Protein AF-A0A9X2Z4C7-F1 (afdb_monomer_lite)

Sequence (125 aa):
MRFPSPPRQLTLPLALVLVGALCACGPSDRAANSEPPASHLDSLPTAPSSPNNRGVPTTRVRRQTLYVPAYSHIYVRDAQRSMNLATTLSIRDTSPDRPLVLSTIDYYDSSGEYVRAYLDTHPMP

Foldseek 3Di:
DDDDDDDDDDDDPVVVVVVVVVPPDDPPPPPDPDPPPDDVVVVPPPDPPPPPPVPPPPDDDPDDDDDDDDDQWDQDDPSPDIDGHDDDDDDDDPDPPDDDDDQWDWDADPVRHTDDTPDDPPPDD

pLDDT: mean 71.33, std 16.22, range [36.12, 94.75]

InterPro domains:
  IPR021471 Protein of unknown function DUF3124 [PF11322] (64-121)

Secondary structure (DSSP, 8-state):
----------SSHHHHHHHHHHS----------PPPP--GGGGS-----------------S----------EEEETTTTEEEE-----------SSS-------EEE-TTS-EEEE-S------

Radius of gyration: 36.4 Å; chains: 1; bounding box: 113×70×44 Å

Structure (mmCIF, N/CA/C/O backbone):
data_AF-A0A9X2Z4C7-F1
#
_entry.id   AF-A0A9X2Z4C7-F1
#
loop_
_atom_site.group_PDB
_atom_site.id
_atom_site.type_symbol
_atom_site.label_atom_id
_atom_site.label_alt_id
_atom_site.label_comp_id
_atom_site.label_asym_id
_atom_site.label_entity_id
_atom_site.label_seq_id
_atom_site.pdbx_PDB_ins_code
_atom_site.Cartn_x
_atom_site.Cartn_y
_atom_site.Cartn_z
_atom_site.occupancy
_atom_site.B_iso_or_equiv
_atom_site.auth_seq_id
_atom_site.auth_comp_id
_atom_site.auth_asym_id
_atom_site.auth_atom_id
_atom_site.pdbx_PDB_model_num
ATOM 1 N N . MET A 1 1 ? 88.444 -43.486 -23.326 1.00 38.78 1 MET A N 1
ATOM 2 C CA . MET A 1 1 ? 89.325 -42.713 -22.415 1.00 38.78 1 MET A CA 1
ATOM 3 C C . MET A 1 1 ? 88.415 -41.842 -21.545 1.00 38.78 1 MET A C 1
ATOM 5 O O . MET A 1 1 ? 87.644 -41.094 -22.116 1.00 38.78 1 MET A O 1
ATOM 9 N N . ARG A 1 2 ? 88.154 -42.237 -20.290 1.00 36.12 2 ARG A N 1
ATOM 10 C CA . ARG A 1 2 ? 88.799 -41.814 -19.017 1.00 36.12 2 ARG A CA 1
ATOM 11 C C . ARG A 1 2 ? 88.214 -40.491 -18.449 1.00 36.12 2 ARG A C 1
ATOM 13 O O . ARG A 1 2 ? 88.456 -39.431 -19.002 1.00 36.12 2 ARG A O 1
ATOM 20 N N . PHE A 1 3 ? 87.447 -40.631 -17.356 1.00 48.50 3 PHE A N 1
ATOM 21 C CA . PHE A 1 3 ? 86.944 -39.626 -16.382 1.00 48.50 3 PHE A CA 1
ATOM 22 C C . PHE A 1 3 ? 88.071 -38.748 -15.779 1.00 48.50 3 PHE A C 1
ATOM 24 O O . PHE A 1 3 ? 89.202 -39.249 -15.774 1.00 48.50 3 PHE A O 1
ATOM 31 N N . PRO A 1 4 ? 87.834 -37.501 -15.267 1.00 48.69 4 PRO A N 1
ATOM 32 C CA . PRO A 1 4 ? 87.254 -37.232 -13.910 1.00 48.69 4 PRO A CA 1
ATOM 33 C C . PRO A 1 4 ? 86.447 -35.889 -13.745 1.00 48.69 4 PRO A C 1
ATOM 35 O O . PRO A 1 4 ? 86.725 -34.912 -14.420 1.00 48.69 4 PRO A O 1
ATOM 38 N N . SER A 1 5 ? 85.316 -35.834 -13.013 1.00 48.97 5 SER A N 1
ATOM 39 C CA . SER A 1 5 ? 85.084 -35.440 -11.586 1.00 48.97 5 SER A CA 1
ATOM 40 C C . SER A 1 5 ? 84.796 -33.923 -11.302 1.00 48.97 5 SER A C 1
ATOM 42 O O . SER A 1 5 ? 85.169 -33.093 -12.121 1.00 48.97 5 SER A O 1
ATOM 44 N N . PRO A 1 6 ? 84.094 -33.567 -10.191 1.00 69.38 6 PRO A N 1
ATOM 45 C CA . PRO A 1 6 ? 83.126 -32.448 -10.038 1.00 69.38 6 PRO A CA 1
ATOM 4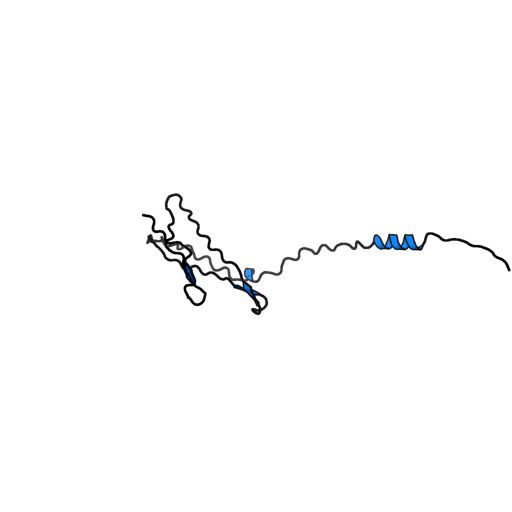6 C C . PRO A 1 6 ? 83.718 -31.215 -9.287 1.00 69.38 6 PRO A C 1
ATOM 48 O O . PRO A 1 6 ? 84.901 -31.279 -8.956 1.00 69.38 6 PRO A O 1
ATOM 51 N N . PRO A 1 7 ? 82.990 -30.104 -8.963 1.00 52.47 7 PRO A N 1
ATOM 52 C CA . PRO A 1 7 ? 82.072 -30.080 -7.797 1.00 52.47 7 PRO A CA 1
ATOM 53 C C . PRO A 1 7 ? 80.925 -29.022 -7.835 1.00 52.47 7 PRO A C 1
ATOM 55 O O . PRO A 1 7 ? 80.916 -28.130 -8.667 1.00 52.47 7 PRO A O 1
ATOM 58 N N . ARG A 1 8 ? 80.007 -29.099 -6.848 1.00 51.12 8 ARG A N 1
ATOM 59 C CA . ARG A 1 8 ? 79.370 -27.966 -6.116 1.00 51.12 8 ARG A CA 1
ATOM 60 C C . ARG A 1 8 ? 78.722 -26.861 -6.994 1.00 51.12 8 ARG A C 1
ATOM 62 O O . ARG A 1 8 ? 79.413 -26.080 -7.618 1.00 51.12 8 ARG A O 1
ATOM 69 N N . GLN A 1 9 ? 77.409 -26.629 -6.983 1.00 52.81 9 GLN A N 1
ATOM 70 C CA . GLN A 1 9 ? 76.696 -26.100 -5.819 1.00 52.81 9 GLN A CA 1
ATOM 71 C C . GLN A 1 9 ? 75.179 -26.325 -5.919 1.00 52.81 9 GLN A C 1
ATOM 73 O O . GLN A 1 9 ? 74.464 -25.715 -6.709 1.00 52.81 9 GLN A O 1
ATOM 78 N N . LEU A 1 10 ? 74.713 -27.187 -5.017 1.00 55.91 10 LEU A N 1
ATOM 79 C CA . LEU A 1 10 ? 73.468 -27.045 -4.272 1.00 55.91 10 LEU A CA 1
ATOM 80 C C . LEU A 1 10 ? 73.326 -25.595 -3.760 1.00 55.91 10 LEU A C 1
ATOM 82 O O . LEU A 1 10 ? 74.332 -25.001 -3.387 1.00 55.91 10 LEU A O 1
ATOM 86 N N . THR A 1 11 ? 72.090 -25.103 -3.635 1.00 52.72 11 THR A N 1
ATOM 87 C CA . THR A 1 11 ? 71.646 -23.972 -2.778 1.00 52.72 11 THR A CA 1
ATOM 88 C C . THR A 1 11 ? 71.441 -22.563 -3.354 1.00 52.72 11 THR A C 1
ATOM 90 O O . THR A 1 11 ? 71.006 -21.718 -2.582 1.00 52.72 11 THR A O 1
ATOM 93 N N . LEU A 1 12 ? 71.606 -22.260 -4.651 1.00 51.22 12 LEU A N 1
ATOM 94 C CA . LEU A 1 12 ? 71.294 -20.887 -5.117 1.00 51.22 12 LEU A CA 1
ATOM 95 C C . LEU A 1 12 ? 69.846 -20.616 -5.591 1.00 51.22 12 LEU A C 1
ATOM 97 O O . LEU A 1 12 ? 69.324 -19.553 -5.254 1.00 51.22 12 LEU A O 1
ATOM 101 N N . PRO A 1 13 ? 69.138 -21.503 -6.326 1.00 52.06 13 PRO A N 1
ATOM 102 C CA . PRO A 1 13 ? 67.875 -21.083 -6.938 1.00 52.06 13 PRO A CA 1
ATOM 103 C C . PRO A 1 13 ? 66.711 -21.094 -5.939 1.00 52.06 13 PRO A C 1
ATOM 105 O O . PRO A 1 13 ? 65.770 -20.324 -6.088 1.00 52.06 13 PRO A O 1
ATOM 108 N N . LEU A 1 14 ? 66.783 -21.919 -4.886 1.00 52.50 14 LEU A N 1
ATOM 109 C CA . LEU A 1 14 ? 65.718 -22.028 -3.884 1.00 52.50 14 LEU A CA 1
ATOM 110 C C . LEU A 1 14 ? 65.685 -20.816 -2.936 1.00 52.50 14 LEU A C 1
ATOM 112 O O . LEU A 1 14 ? 64.609 -20.367 -2.551 1.00 52.50 14 LEU A O 1
ATOM 116 N N . ALA A 1 15 ? 66.851 -20.251 -2.602 1.00 55.53 15 ALA A N 1
ATOM 117 C CA . ALA A 1 15 ? 66.940 -19.057 -1.761 1.00 55.53 15 ALA A CA 1
ATOM 118 C C . ALA A 1 15 ? 66.395 -17.808 -2.477 1.00 55.53 15 ALA A C 1
ATOM 120 O O . ALA A 1 15 ? 65.729 -16.985 -1.853 1.00 55.53 15 ALA A O 1
ATOM 121 N N . LEU A 1 16 ? 66.605 -17.698 -3.796 1.00 55.31 16 LEU A N 1
ATOM 122 C CA . LEU A 1 16 ? 66.100 -16.574 -4.591 1.00 55.31 16 LEU A CA 1
ATOM 123 C C . LEU A 1 16 ? 64.563 -16.581 -4.697 1.00 55.31 16 LEU A C 1
ATOM 125 O O . LEU A 1 16 ? 63.932 -15.527 -4.665 1.00 55.31 16 LEU A O 1
ATOM 129 N N . VAL A 1 17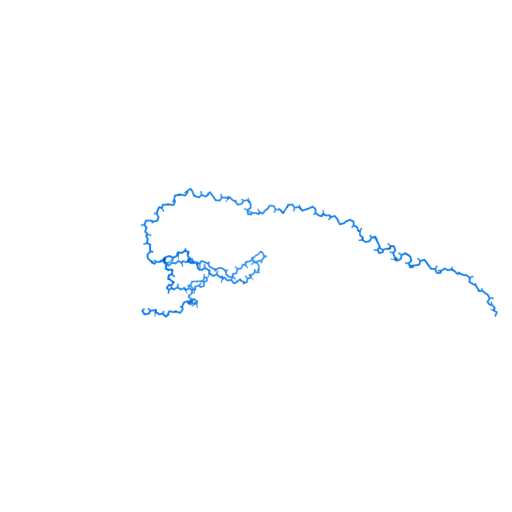 ? 63.954 -17.770 -4.766 1.00 58.00 17 VAL A N 1
ATOM 130 C CA . VAL A 1 17 ? 62.491 -17.928 -4.833 1.00 58.00 17 VAL A CA 1
ATOM 131 C C . VAL A 1 17 ? 61.823 -17.613 -3.487 1.00 58.00 17 VAL A C 1
ATOM 133 O O . VAL A 1 17 ? 60.735 -17.041 -3.471 1.00 58.00 17 VAL A O 1
ATOM 136 N N . LEU A 1 18 ? 62.477 -17.902 -2.355 1.00 55.59 18 LEU A N 1
ATOM 137 C CA . LEU A 1 18 ? 61.915 -17.620 -1.027 1.00 55.59 18 LEU A CA 1
ATOM 138 C C . LEU A 1 18 ? 61.929 -16.118 -0.674 1.00 55.59 18 LEU A C 1
ATOM 140 O O . LEU A 1 18 ? 61.005 -15.636 -0.026 1.00 55.59 18 LEU A O 1
ATOM 144 N N . VAL A 1 19 ? 62.937 -15.361 -1.131 1.00 56.81 19 VAL A N 1
ATOM 145 C CA . VAL A 1 19 ? 63.035 -13.905 -0.890 1.00 56.81 19 VAL A CA 1
ATOM 146 C C . VAL A 1 19 ? 62.008 -13.115 -1.714 1.00 56.81 19 VAL A C 1
ATOM 148 O O . VAL A 1 19 ? 61.480 -12.114 -1.234 1.00 56.81 19 VAL A O 1
ATOM 151 N N . GLY A 1 20 ? 61.648 -13.588 -2.913 1.00 57.03 20 GLY A N 1
ATOM 152 C CA . GLY A 1 20 ? 60.618 -12.948 -3.743 1.00 57.03 20 GLY A CA 1
ATOM 153 C C . GLY A 1 20 ? 59.212 -12.970 -3.125 1.00 57.03 20 GLY A C 1
ATOM 154 O O . GLY A 1 20 ? 58.431 -12.049 -3.347 1.00 57.03 20 GLY A O 1
ATOM 155 N N . ALA A 1 21 ? 58.899 -13.977 -2.303 1.00 57.88 21 ALA A N 1
ATOM 156 C CA . ALA A 1 21 ? 57.579 -14.131 -1.688 1.00 57.88 21 ALA A CA 1
ATOM 157 C C . ALA A 1 21 ? 57.342 -13.213 -0.469 1.00 57.88 21 ALA A C 1
ATOM 159 O O . ALA A 1 21 ? 56.194 -12.953 -0.118 1.00 57.88 21 ALA A O 1
ATOM 160 N N . LEU A 1 22 ? 58.402 -12.694 0.164 1.00 54.28 22 LEU A N 1
ATOM 161 C CA . LEU A 1 22 ? 58.302 -11.843 1.361 1.00 54.28 22 LEU A CA 1
ATOM 162 C C . LEU A 1 22 ? 58.134 -10.344 1.052 1.00 54.28 22 LEU A C 1
ATOM 164 O O . LEU A 1 22 ? 57.709 -9.594 1.926 1.00 54.28 22 LEU A O 1
ATOM 168 N N . CYS A 1 23 ? 58.403 -9.901 -0.180 1.00 49.75 23 CYS A N 1
ATOM 169 C CA . CYS A 1 23 ? 58.314 -8.483 -0.563 1.00 49.75 23 CYS A CA 1
ATOM 170 C C . CYS A 1 23 ? 57.003 -8.090 -1.267 1.00 49.75 23 CYS A C 1
ATOM 172 O O . CYS A 1 23 ? 56.881 -6.959 -1.729 1.00 49.75 23 CYS A O 1
ATOM 174 N N . ALA A 1 24 ? 56.003 -8.977 -1.338 1.00 48.47 24 ALA A N 1
ATOM 175 C CA . ALA A 1 24 ? 54.700 -8.644 -1.930 1.00 48.47 24 ALA A CA 1
ATOM 176 C C . ALA A 1 24 ? 53.789 -7.799 -1.009 1.00 48.47 24 ALA A C 1
ATOM 178 O O . ALA A 1 24 ? 52.715 -7.374 -1.429 1.00 48.47 24 ALA A O 1
ATOM 179 N N . CYS A 1 25 ? 54.212 -7.506 0.225 1.00 51.97 25 CYS A N 1
ATOM 180 C CA . CYS A 1 25 ? 53.531 -6.550 1.096 1.00 51.97 25 CYS A CA 1
ATOM 181 C C . CYS A 1 25 ? 54.073 -5.136 0.851 1.00 51.97 25 CYS A C 1
ATOM 183 O O . CYS A 1 25 ? 54.883 -4.623 1.622 1.00 51.97 25 CYS A O 1
ATOM 185 N N . GLY A 1 26 ? 53.623 -4.503 -0.234 1.00 56.88 26 GLY A N 1
ATOM 186 C CA . GLY A 1 26 ? 53.680 -3.045 -0.334 1.00 56.88 26 GLY A CA 1
ATOM 187 C C . GLY A 1 26 ? 52.799 -2.413 0.756 1.00 56.88 26 GLY A C 1
ATOM 188 O O . GLY A 1 26 ? 51.819 -3.040 1.176 1.00 56.88 26 GLY A O 1
ATOM 189 N N . PRO A 1 27 ? 53.126 -1.208 1.257 1.00 53.09 27 PRO A N 1
ATOM 190 C CA . PRO A 1 27 ? 52.252 -0.509 2.185 1.00 53.09 27 PRO A CA 1
ATOM 191 C C . PRO A 1 27 ? 50.886 -0.342 1.518 1.00 53.09 27 PRO A C 1
ATOM 193 O O . PRO A 1 27 ? 50.768 0.226 0.438 1.00 53.09 27 PRO A O 1
ATOM 196 N N . SER A 1 28 ? 49.860 -0.907 2.151 1.00 52.72 28 SER A N 1
ATOM 197 C CA . SER A 1 28 ? 48.477 -0.626 1.798 1.00 52.72 28 SER A CA 1
ATOM 198 C C . SER A 1 28 ? 48.257 0.846 2.115 1.00 52.72 28 SER A C 1
ATOM 200 O O . SER A 1 28 ? 48.117 1.212 3.287 1.00 52.72 28 SER A O 1
ATOM 202 N N . ASP A 1 29 ? 48.329 1.691 1.085 1.00 51.94 29 ASP A N 1
ATOM 203 C CA . ASP A 1 29 ? 47.864 3.064 1.159 1.00 51.94 29 ASP A CA 1
ATOM 204 C C . ASP A 1 29 ? 46.427 2.986 1.655 1.00 51.94 29 ASP A C 1
ATOM 206 O O . ASP A 1 29 ? 45.507 2.580 0.940 1.00 51.94 29 ASP A O 1
ATOM 210 N N . ARG A 1 30 ? 46.241 3.311 2.939 1.00 52.47 30 ARG A N 1
ATOM 211 C CA . ARG A 1 30 ? 44.924 3.601 3.478 1.00 52.47 30 ARG A CA 1
ATOM 212 C C . ARG A 1 30 ? 44.423 4.753 2.635 1.00 52.47 30 ARG A C 1
ATOM 214 O O . ARG A 1 30 ? 44.826 5.890 2.866 1.00 52.47 30 ARG A O 1
ATOM 221 N N . ALA A 1 31 ? 43.585 4.443 1.651 1.00 52.31 31 ALA A N 1
ATOM 222 C CA . ALA A 1 31 ? 42.752 5.427 1.003 1.00 52.31 31 ALA A CA 1
ATOM 223 C C . ALA A 1 31 ? 42.056 6.159 2.148 1.00 52.31 31 ALA A C 1
ATOM 225 O O . ALA A 1 31 ? 41.211 5.591 2.844 1.00 52.31 31 ALA A O 1
ATOM 226 N N . ALA A 1 32 ? 42.528 7.373 2.431 1.00 57.09 32 ALA A N 1
ATOM 227 C CA . ALA A 1 32 ? 41.856 8.276 3.332 1.00 57.09 32 ALA A CA 1
ATOM 228 C C . ALA A 1 32 ? 40.407 8.297 2.856 1.00 57.09 32 ALA A C 1
ATOM 230 O O . ALA A 1 32 ? 40.184 8.478 1.655 1.00 57.09 32 ALA A O 1
ATOM 231 N N . ASN A 1 33 ? 39.460 8.016 3.758 1.00 58.12 33 ASN A N 1
ATOM 232 C CA . ASN A 1 33 ? 38.035 8.125 3.473 1.00 58.12 33 ASN A CA 1
ATOM 233 C C . ASN A 1 33 ? 37.811 9.518 2.887 1.00 58.12 33 ASN A C 1
ATOM 235 O O . ASN A 1 33 ? 37.766 10.506 3.614 1.00 58.12 33 ASN A O 1
ATOM 239 N N . SER A 1 34 ? 37.782 9.588 1.562 1.00 63.56 34 SER A N 1
ATOM 240 C CA . SER A 1 34 ? 37.512 10.812 0.843 1.00 63.56 34 SER A CA 1
ATOM 241 C C . SER A 1 34 ? 36.027 11.016 1.036 1.00 63.56 34 SER A C 1
ATOM 243 O O . SER A 1 34 ? 35.244 10.099 0.775 1.00 63.56 34 SER A O 1
ATOM 245 N N . GLU A 1 35 ? 35.668 12.163 1.599 1.00 63.84 35 GLU A N 1
ATOM 246 C CA . GLU A 1 35 ? 34.282 12.548 1.809 1.00 63.84 35 GLU A CA 1
ATOM 247 C C . GLU A 1 35 ? 33.508 12.285 0.508 1.00 63.84 35 GLU A C 1
ATOM 249 O O . GLU A 1 35 ? 33.977 12.696 -0.562 1.00 63.84 35 GLU A O 1
ATOM 254 N N . PRO A 1 36 ? 32.411 11.504 0.547 1.00 64.06 36 PRO A N 1
ATOM 255 C CA . PRO A 1 36 ? 31.659 11.207 -0.659 1.00 64.06 36 PRO A CA 1
ATOM 256 C C . PRO A 1 36 ? 31.269 12.530 -1.333 1.00 64.06 36 PRO A C 1
ATOM 258 O O . PRO A 1 36 ? 30.909 13.478 -0.632 1.00 64.06 36 PRO A O 1
ATOM 261 N N . PRO A 1 37 ? 31.374 12.626 -2.671 1.00 69.88 37 PRO A N 1
ATOM 262 C CA . PRO A 1 37 ? 31.050 13.855 -3.382 1.00 69.88 37 PRO A CA 1
ATOM 263 C C . PRO A 1 37 ? 29.641 14.300 -2.994 1.00 69.88 37 PRO A C 1
ATOM 265 O O . PRO A 1 37 ? 28.735 13.465 -2.937 1.00 69.88 37 PRO A O 1
ATOM 268 N N . ALA A 1 38 ? 29.491 15.597 -2.700 1.00 65.94 38 ALA A N 1
ATOM 269 C CA . ALA A 1 38 ? 28.245 16.183 -2.216 1.00 65.94 38 ALA A CA 1
ATOM 270 C C . ALA A 1 38 ? 27.054 15.656 -3.026 1.00 65.94 38 ALA A C 1
ATOM 272 O O . ALA A 1 38 ? 27.044 15.716 -4.262 1.00 65.94 38 ALA A O 1
ATOM 273 N N . SER A 1 39 ? 26.070 15.087 -2.328 1.00 64.06 39 SER A N 1
ATOM 274 C CA . SER A 1 39 ? 24.888 14.547 -2.980 1.00 64.06 39 SER A CA 1
ATOM 275 C C . SER A 1 39 ? 24.079 15.709 -3.536 1.00 64.06 39 SER A C 1
ATOM 277 O O . SER A 1 39 ? 23.892 16.729 -2.879 1.00 64.06 39 SER A O 1
ATOM 279 N N . HIS A 1 40 ? 23.521 15.550 -4.733 1.00 65.44 40 HIS A N 1
ATOM 280 C CA . HIS A 1 40 ? 22.616 16.545 -5.311 1.00 65.44 40 HIS A CA 1
ATOM 281 C C . HIS A 1 40 ? 21.382 16.810 -4.416 1.00 65.44 40 HIS A C 1
ATOM 283 O O . HIS A 1 40 ? 20.723 17.838 -4.550 1.00 65.44 40 HIS A O 1
ATOM 289 N N . LEU A 1 41 ? 21.086 15.902 -3.474 1.00 61.41 41 LEU A N 1
ATOM 290 C CA . LEU A 1 41 ? 20.066 16.080 -2.437 1.00 61.41 41 LEU A CA 1
ATOM 291 C C . LEU A 1 41 ? 20.407 17.204 -1.444 1.00 61.41 41 LEU A C 1
ATOM 293 O O . LEU A 1 41 ? 19.488 17.863 -0.969 1.00 61.41 41 LEU A O 1
ATOM 297 N N . ASP A 1 42 ? 21.692 17.468 -1.190 1.00 65.56 42 ASP A N 1
ATOM 298 C CA . ASP A 1 42 ? 22.155 18.523 -0.273 1.00 65.56 42 ASP A CA 1
ATOM 299 C C . ASP A 1 42 ? 22.020 19.929 -0.880 1.00 65.56 42 ASP A C 1
ATOM 301 O O . ASP A 1 42 ? 22.072 20.932 -0.175 1.00 65.56 42 ASP A O 1
ATOM 305 N N . SER A 1 43 ? 21.837 20.006 -2.203 1.00 66.06 43 SER A N 1
ATOM 306 C CA . SER A 1 43 ? 21.612 21.257 -2.942 1.00 66.06 43 SER A CA 1
ATOM 307 C C . SER A 1 43 ? 20.132 21.555 -3.183 1.00 66.06 43 SER A C 1
ATOM 309 O O . SER A 1 43 ? 19.797 22.619 -3.710 1.00 66.06 43 SER A O 1
ATOM 311 N N . LEU A 1 44 ? 19.231 20.629 -2.835 1.00 76.62 44 LEU A N 1
ATOM 312 C CA . LEU A 1 44 ? 17.802 20.888 -2.943 1.00 76.62 44 LEU A CA 1
ATOM 313 C C . LEU A 1 44 ? 17.424 21.969 -1.924 1.00 76.62 44 LEU A C 1
ATOM 315 O O . LEU A 1 44 ? 17.808 21.865 -0.758 1.00 76.62 44 LEU A O 1
ATOM 319 N N . PRO A 1 45 ? 16.656 22.998 -2.322 1.00 64.44 45 PRO A N 1
ATOM 320 C CA . PRO A 1 45 ? 16.125 23.954 -1.370 1.00 64.44 45 PRO A CA 1
ATOM 321 C C . PRO A 1 45 ? 15.345 23.188 -0.303 1.00 64.44 45 PRO A C 1
ATOM 323 O O . PRO A 1 45 ? 14.365 22.510 -0.622 1.00 64.44 45 PRO A O 1
ATOM 326 N N . THR A 1 46 ? 15.765 23.291 0.959 1.00 63.88 46 THR A N 1
ATOM 327 C CA . THR A 1 46 ? 14.929 22.881 2.086 1.00 63.88 46 THR A CA 1
ATOM 328 C C . THR A 1 46 ? 13.626 23.646 1.942 1.00 63.88 46 THR A C 1
ATOM 330 O O . THR A 1 46 ? 13.603 24.868 2.107 1.00 63.88 46 THR A O 1
ATOM 333 N N . ALA A 1 47 ? 12.554 22.946 1.565 1.00 67.31 47 ALA A N 1
ATOM 334 C CA . ALA A 1 47 ? 11.236 23.549 1.524 1.00 67.31 47 ALA A CA 1
ATOM 335 C C . ALA A 1 47 ? 11.009 24.199 2.896 1.00 67.31 47 ALA A C 1
ATOM 337 O O . ALA A 1 47 ? 11.217 23.517 3.908 1.00 67.31 47 ALA A O 1
ATOM 338 N N . PRO A 1 48 ? 10.652 25.495 2.967 1.00 58.81 48 PRO A N 1
ATOM 339 C CA . PRO A 1 48 ? 10.354 26.118 4.242 1.00 58.81 48 PRO A CA 1
ATOM 340 C C . PRO A 1 48 ? 9.289 25.257 4.908 1.00 58.81 48 PRO A C 1
ATOM 342 O O . PRO A 1 48 ? 8.222 25.023 4.333 1.00 58.81 48 PRO A O 1
ATOM 345 N N . SER A 1 49 ? 9.610 24.722 6.086 1.00 59.53 49 SER A N 1
ATOM 346 C CA . SER A 1 49 ? 8.628 24.058 6.924 1.00 59.53 49 SER A CA 1
ATOM 347 C C . SER A 1 49 ? 7.509 25.067 7.124 1.00 59.53 49 SER A C 1
ATOM 349 O O . SER A 1 49 ? 7.701 26.116 7.738 1.00 59.53 49 SER A O 1
ATOM 351 N N . SER A 1 50 ? 6.368 24.800 6.484 1.00 59.41 50 SER A N 1
ATOM 352 C CA . SER A 1 50 ? 5.209 25.677 6.548 1.00 59.41 50 SER A CA 1
ATOM 353 C C . SER A 1 50 ? 4.946 25.975 8.025 1.00 59.41 50 SER A C 1
ATOM 355 O O . SER A 1 50 ? 4.847 25.016 8.802 1.00 59.41 50 SER A O 1
ATOM 357 N N . PRO A 1 51 ? 4.919 27.257 8.446 1.00 58.69 51 PRO A N 1
ATOM 358 C CA . PRO A 1 51 ? 4.644 27.596 9.828 1.00 58.69 51 PRO A CA 1
ATOM 359 C C . PRO A 1 51 ? 3.321 26.940 10.158 1.00 58.69 51 PRO A C 1
ATOM 361 O O . PRO A 1 51 ? 2.344 27.155 9.457 1.00 58.69 51 PRO A O 1
ATOM 364 N N . ASN A 1 52 ? 3.354 26.090 11.171 1.00 55.94 52 ASN A N 1
ATOM 365 C CA . ASN A 1 52 ? 2.335 25.179 11.665 1.00 55.94 52 ASN A CA 1
ATOM 366 C C . ASN A 1 52 ? 1.018 25.903 12.000 1.00 55.94 52 ASN A C 1
ATOM 368 O O . ASN A 1 52 ? 0.550 25.922 13.132 1.00 55.94 52 ASN A O 1
ATOM 372 N N . ASN A 1 53 ? 0.359 26.429 10.978 1.00 58.19 53 ASN A N 1
ATOM 373 C CA . ASN A 1 53 ? -1.048 26.758 10.910 1.00 58.19 53 ASN A CA 1
ATOM 374 C C . ASN A 1 53 ? -1.805 25.453 10.654 1.00 58.19 53 ASN A C 1
ATOM 376 O O . ASN A 1 53 ? -2.561 25.304 9.695 1.00 58.19 53 ASN A O 1
ATOM 380 N N . ARG A 1 54 ? -1.603 24.485 11.558 1.00 60.72 54 ARG A N 1
ATOM 381 C CA . ARG A 1 54 ? -2.488 23.336 11.696 1.00 60.72 54 ARG A CA 1
ATOM 382 C C . ARG A 1 54 ? -3.798 23.891 12.241 1.00 60.72 54 ARG A C 1
ATOM 384 O O . ARG A 1 54 ? -4.046 23.848 13.443 1.00 60.72 54 ARG A O 1
ATOM 391 N N . GLY A 1 55 ? -4.589 24.492 11.351 1.00 62.31 55 GLY A N 1
ATOM 392 C CA . GLY A 1 55 ? -5.975 24.815 11.625 1.00 62.31 55 GLY A CA 1
ATOM 393 C C . GLY A 1 55 ? -6.587 23.584 12.269 1.00 62.31 55 GLY A C 1
ATOM 394 O O . GLY A 1 55 ? -6.366 22.465 11.797 1.00 62.31 55 GLY A O 1
ATOM 395 N N . VAL A 1 56 ? -7.247 23.781 13.408 1.00 67.62 56 VAL A N 1
ATOM 396 C CA . VAL A 1 56 ? -7.956 22.705 14.096 1.00 67.62 56 VAL A CA 1
ATOM 397 C C . VAL A 1 56 ? -8.802 22.001 13.036 1.00 67.62 56 VAL A C 1
ATOM 399 O O . VAL A 1 56 ? -9.617 22.676 12.408 1.00 67.62 56 VAL A O 1
ATOM 402 N N . PRO A 1 57 ? -8.607 20.696 12.768 1.00 61.72 57 PRO A N 1
ATOM 403 C CA . PRO A 1 57 ? -9.464 19.985 11.836 1.00 61.72 57 PRO A CA 1
ATOM 404 C C . PRO A 1 57 ? -10.880 20.001 12.421 1.00 61.72 57 PRO A C 1
ATOM 406 O O . PRO A 1 57 ? -11.190 19.254 13.347 1.00 61.72 57 PRO A O 1
ATOM 409 N N . THR A 1 58 ? -11.730 20.916 11.952 1.00 65.94 58 THR A N 1
ATOM 410 C CA . THR A 1 58 ? -13.053 21.177 12.544 1.00 65.94 58 THR A CA 1
ATOM 411 C C . THR A 1 58 ? -14.093 20.136 12.152 1.00 65.94 58 THR A C 1
ATOM 413 O O . THR A 1 58 ? -15.187 20.120 12.705 1.00 65.94 58 THR A O 1
ATOM 416 N N . THR A 1 59 ? -13.761 19.227 11.235 1.00 70.94 59 THR A N 1
ATOM 41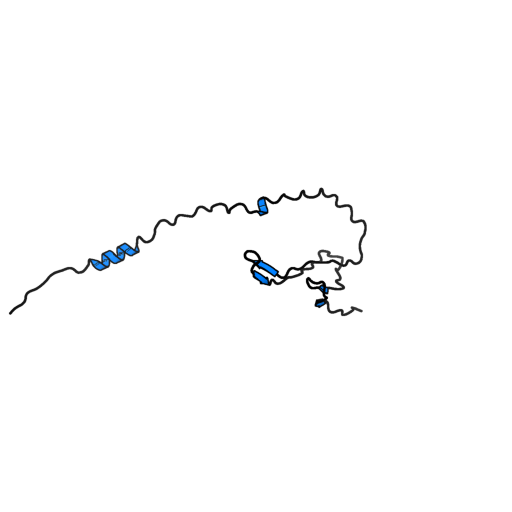7 C CA . THR A 1 59 ? -14.697 18.216 10.747 1.00 70.94 59 THR A CA 1
ATOM 418 C C . THR A 1 59 ? -14.148 16.825 11.018 1.00 70.94 59 THR A C 1
ATOM 420 O O . THR A 1 59 ? -13.236 16.349 10.345 1.00 70.94 59 THR A O 1
ATOM 423 N N . ARG A 1 60 ? -14.724 16.147 12.017 1.00 70.12 60 ARG A N 1
ATOM 424 C CA . ARG A 1 60 ? -14.546 14.702 12.187 1.00 70.12 60 ARG A CA 1
ATOM 425 C C . ARG A 1 60 ? -15.284 13.995 11.058 1.00 70.12 60 ARG A C 1
ATOM 427 O O . ARG A 1 60 ? -16.512 13.973 11.029 1.00 70.12 60 ARG A O 1
ATOM 434 N N . VAL A 1 61 ? -14.532 13.403 10.143 1.00 72.31 61 VAL A N 1
ATOM 435 C CA . VAL A 1 61 ? -15.087 12.592 9.062 1.00 72.31 61 VAL A CA 1
ATOM 436 C C . VAL A 1 61 ? -15.314 11.172 9.590 1.00 72.31 61 VAL A C 1
ATOM 438 O O . VAL A 1 61 ? -14.403 10.569 10.150 1.00 72.31 61 VAL A O 1
ATOM 441 N N . ARG A 1 62 ? -16.532 10.627 9.447 1.00 77.38 62 ARG A N 1
ATOM 442 C CA . ARG A 1 62 ? -16.847 9.253 9.900 1.00 77.38 62 ARG A CA 1
ATOM 443 C C . ARG A 1 62 ? -16.302 8.172 8.958 1.00 77.38 62 ARG A C 1
ATOM 445 O O . ARG A 1 62 ? -16.072 7.057 9.406 1.00 77.38 62 ARG A O 1
ATOM 452 N N . ARG A 1 63 ? -16.124 8.489 7.670 1.00 84.94 63 ARG A N 1
ATOM 453 C CA . ARG A 1 63 ? -15.590 7.607 6.617 1.00 84.94 63 ARG A CA 1
ATOM 454 C C . ARG A 1 63 ? -14.849 8.439 5.576 1.00 84.94 63 ARG A C 1
ATOM 456 O O . ARG A 1 63 ? -15.403 9.425 5.103 1.00 84.94 63 ARG A O 1
ATOM 463 N N . GLN A 1 64 ? -13.651 8.018 5.190 1.00 87.62 64 GLN A N 1
ATOM 464 C CA . GLN A 1 64 ? -12.897 8.646 4.106 1.00 87.62 64 GLN A CA 1
ATOM 465 C C . GLN A 1 64 ? -12.440 7.602 3.093 1.00 87.62 64 GLN A C 1
ATOM 467 O O . GLN A 1 64 ? -12.154 6.463 3.460 1.00 87.62 64 GLN A O 1
ATOM 472 N N . THR A 1 65 ? -12.328 8.029 1.841 1.00 90.81 65 THR A N 1
ATOM 473 C CA . THR A 1 65 ? -11.670 7.276 0.775 1.00 90.81 65 THR A CA 1
ATOM 474 C C . THR A 1 65 ? -10.350 7.974 0.488 1.00 90.81 65 THR A C 1
ATOM 476 O O . THR A 1 65 ? -10.336 9.185 0.272 1.00 90.81 65 THR A O 1
ATOM 479 N N . LEU A 1 66 ? -9.244 7.234 0.527 1.00 91.12 66 LEU A N 1
ATOM 480 C CA . LEU A 1 66 ? -7.903 7.771 0.304 1.00 91.12 66 LEU A CA 1
ATOM 481 C C . LEU A 1 66 ? -7.286 7.127 -0.930 1.00 91.12 66 LEU A C 1
ATOM 483 O O . LEU A 1 66 ? -7.282 5.905 -1.054 1.00 91.12 66 LEU A O 1
ATOM 487 N N . TYR A 1 67 ? -6.716 7.953 -1.802 1.00 92.00 67 TYR A N 1
ATOM 488 C CA . TYR A 1 67 ? -5.862 7.486 -2.884 1.00 92.00 67 TYR A CA 1
ATOM 489 C C . TYR A 1 67 ? -4.421 7.360 -2.387 1.00 92.00 67 TYR A C 1
ATOM 491 O O . TYR A 1 67 ? -3.886 8.295 -1.786 1.00 92.00 67 TYR A O 1
ATOM 499 N N . VAL A 1 68 ? -3.792 6.216 -2.654 1.00 92.81 68 VAL A N 1
ATOM 500 C CA . VAL A 1 68 ? -2.388 5.965 -2.316 1.00 92.81 68 VAL A CA 1
ATOM 501 C C . VAL A 1 68 ? -1.643 5.568 -3.592 1.00 92.81 68 VAL A C 1
ATOM 503 O O . VAL A 1 68 ? -1.910 4.490 -4.121 1.00 92.81 68 VAL A O 1
ATOM 506 N N . PRO A 1 69 ? -0.722 6.404 -4.109 1.00 90.00 69 PRO A N 1
ATOM 507 C CA . PRO A 1 69 ? 0.052 6.055 -5.293 1.00 90.00 69 PRO A CA 1
ATOM 508 C C . PRO A 1 69 ? 1.051 4.929 -4.987 1.00 90.00 69 PRO A C 1
ATOM 510 O O . PRO A 1 69 ? 1.721 4.939 -3.953 1.00 90.00 69 PRO A O 1
ATOM 513 N N . ALA A 1 70 ? 1.180 3.985 -5.918 1.00 87.00 70 ALA A N 1
ATOM 514 C CA . ALA A 1 70 ? 2.088 2.845 -5.845 1.00 87.00 70 ALA A CA 1
ATOM 515 C C . ALA A 1 70 ? 2.856 2.708 -7.168 1.00 87.00 70 ALA A C 1
ATOM 517 O O . ALA A 1 70 ? 2.243 2.538 -8.219 1.00 87.00 70 ALA A O 1
ATOM 518 N N . TYR A 1 71 ? 4.190 2.765 -7.122 1.00 83.06 71 TYR A N 1
ATOM 519 C CA . TYR A 1 71 ? 5.045 2.625 -8.305 1.00 83.06 71 TYR A CA 1
ATOM 520 C C . TYR A 1 71 ? 5.801 1.299 -8.257 1.00 83.06 71 TYR A C 1
ATOM 522 O O . TYR A 1 71 ? 6.596 1.054 -7.350 1.00 83.06 71 TYR A O 1
ATOM 530 N N . SER A 1 72 ? 5.563 0.454 -9.256 1.00 77.06 72 SER A N 1
ATOM 531 C CA . SER A 1 72 ? 6.165 -0.875 -9.384 1.00 77.06 72 SER A CA 1
ATOM 532 C C . SER A 1 72 ? 7.357 -0.909 -10.335 1.00 77.06 72 SER A C 1
ATOM 534 O O . SER A 1 72 ? 7.928 -1.973 -10.536 1.00 77.06 72 SER A O 1
ATOM 536 N N . HIS A 1 73 ? 7.763 0.218 -10.924 1.00 78.81 73 HIS A N 1
ATOM 537 C CA . HIS A 1 73 ? 8.962 0.280 -11.751 1.00 78.81 73 HIS A CA 1
ATOM 538 C C . HIS A 1 73 ? 9.840 1.474 -11.389 1.00 78.81 73 HIS A C 1
ATOM 540 O O . HIS A 1 73 ? 9.350 2.565 -11.084 1.00 78.81 73 HIS A O 1
ATOM 546 N N . ILE A 1 74 ? 11.148 1.283 -11.486 1.00 80.56 74 ILE A N 1
ATOM 547 C CA . ILE A 1 74 ? 12.108 2.386 -11.512 1.00 80.56 74 ILE A CA 1
ATOM 548 C C . ILE A 1 74 ? 12.923 2.328 -12.795 1.00 80.56 74 ILE A C 1
ATOM 550 O O . ILE A 1 74 ? 13.188 1.252 -13.333 1.00 80.56 74 ILE A O 1
ATOM 554 N N . TYR A 1 75 ? 13.323 3.500 -13.269 1.00 78.31 75 TYR A N 1
ATOM 555 C CA . TYR A 1 75 ? 14.227 3.652 -14.397 1.00 78.31 75 TYR A CA 1
ATOM 556 C C . TYR A 1 75 ? 15.673 3.559 -13.909 1.00 78.31 75 TYR A C 1
ATOM 558 O O . TYR A 1 75 ? 16.062 4.234 -12.957 1.00 78.31 75 TYR A O 1
ATOM 566 N N . VAL A 1 76 ? 16.475 2.723 -14.559 1.00 76.25 76 VAL A N 1
ATOM 567 C CA . VAL A 1 76 ? 17.884 2.491 -14.233 1.00 76.25 76 VAL A CA 1
ATOM 568 C C . VAL A 1 76 ? 18.715 2.718 -15.495 1.00 76.25 76 VAL A C 1
ATOM 570 O O . VAL A 1 76 ? 18.357 2.200 -16.549 1.00 76.25 76 VAL A O 1
ATOM 573 N N . ARG A 1 77 ? 19.834 3.455 -15.367 1.00 72.06 77 ARG A N 1
ATOM 574 C CA . ARG A 1 77 ? 20.733 3.896 -16.461 1.00 72.06 77 ARG A CA 1
ATOM 575 C C . ARG A 1 77 ? 19.998 4.672 -17.560 1.00 72.06 77 ARG A C 1
ATOM 577 O O . ARG A 1 77 ? 19.451 4.064 -18.472 1.00 72.06 77 ARG A O 1
ATOM 584 N N . ASP A 1 78 ? 19.987 6.000 -17.445 1.00 73.56 78 ASP A N 1
ATOM 585 C CA . ASP A 1 78 ? 19.484 6.934 -18.469 1.00 73.56 78 ASP A CA 1
ATOM 586 C C . ASP A 1 78 ? 18.111 6.557 -19.050 1.00 73.56 78 ASP A C 1
ATOM 588 O O . ASP A 1 78 ? 17.864 6.649 -20.246 1.00 73.56 78 ASP A O 1
ATOM 592 N N . ALA A 1 79 ? 17.208 6.080 -18.184 1.00 68.50 79 ALA A N 1
ATOM 593 C CA . ALA A 1 79 ? 15.867 5.612 -18.545 1.00 68.50 79 ALA A CA 1
ATOM 594 C C . ALA A 1 79 ? 15.795 4.460 -19.566 1.00 68.50 79 ALA A C 1
ATOM 596 O O . ALA A 1 79 ? 14.704 4.087 -19.993 1.00 68.50 79 ALA A O 1
ATOM 597 N N . GLN A 1 80 ? 16.920 3.823 -19.896 1.00 65.56 80 GLN A N 1
ATOM 598 C CA . GLN A 1 80 ? 16.981 2.766 -20.906 1.00 65.56 80 GLN A CA 1
ATOM 599 C C . GLN A 1 80 ? 16.529 1.397 -20.394 1.00 65.56 80 GLN A C 1
ATOM 601 O O . GLN A 1 80 ? 16.267 0.498 -21.195 1.00 65.56 80 GLN A O 1
ATOM 606 N N . ARG A 1 81 ? 16.428 1.210 -19.073 1.00 65.50 81 ARG A N 1
ATOM 607 C CA . ARG A 1 81 ? 15.979 -0.052 -18.478 1.00 65.50 81 ARG A CA 1
ATOM 608 C C . ARG A 1 81 ? 15.024 0.189 -17.316 1.00 65.50 81 ARG A C 1
ATOM 610 O O . ARG A 1 81 ? 15.380 0.864 -16.354 1.00 65.50 81 ARG A O 1
ATOM 617 N N . SER A 1 82 ? 13.835 -0.402 -17.376 1.00 74.31 82 SER A N 1
ATOM 618 C CA . SER A 1 82 ? 12.926 -0.480 -16.233 1.00 74.31 82 SER A CA 1
ATOM 619 C C . SER A 1 82 ? 13.236 -1.720 -15.390 1.00 74.31 82 SER A C 1
ATOM 621 O O . SER A 1 82 ? 13.566 -2.789 -15.912 1.00 74.31 82 SER A O 1
ATOM 623 N N . MET A 1 83 ? 13.167 -1.574 -14.069 1.00 78.06 83 MET A N 1
ATOM 624 C CA . MET A 1 83 ? 13.264 -2.681 -13.117 1.00 78.06 83 MET A CA 1
ATOM 625 C C . MET A 1 83 ? 11.973 -2.767 -12.313 1.00 78.06 83 MET A C 1
ATOM 627 O O . MET A 1 83 ? 11.552 -1.767 -11.734 1.00 78.06 83 MET A O 1
ATOM 631 N N . ASN A 1 84 ? 11.377 -3.960 -12.269 1.00 80.81 84 ASN A N 1
ATOM 632 C CA . ASN A 1 84 ? 10.161 -4.214 -11.505 1.00 80.81 84 ASN A CA 1
ATOM 633 C C . ASN A 1 84 ? 10.466 -4.285 -10.003 1.00 80.81 84 ASN A C 1
ATOM 635 O O . ASN A 1 84 ? 11.419 -4.942 -9.582 1.00 80.81 84 ASN A O 1
ATOM 639 N N . LEU A 1 85 ? 9.624 -3.636 -9.210 1.00 84.00 85 LEU A N 1
ATOM 640 C CA . LEU A 1 85 ? 9.645 -3.591 -7.757 1.00 84.00 85 LEU A CA 1
ATOM 641 C C . LEU A 1 85 ? 8.333 -4.152 -7.209 1.00 84.00 85 LEU A C 1
ATOM 643 O O . LEU A 1 85 ? 7.273 -4.024 -7.821 1.00 84.00 85 LEU A O 1
ATOM 647 N N . ALA A 1 86 ? 8.406 -4.730 -6.015 1.00 86.69 86 ALA A N 1
ATOM 648 C CA . ALA A 1 86 ? 7.220 -5.013 -5.224 1.00 86.69 86 ALA A CA 1
ATOM 649 C C . ALA A 1 86 ? 6.783 -3.742 -4.480 1.00 86.69 86 ALA A C 1
ATOM 651 O O . ALA A 1 86 ? 7.622 -3.011 -3.950 1.00 86.69 86 ALA A O 1
ATOM 652 N N . THR A 1 87 ? 5.474 -3.499 -4.402 1.00 84.94 87 THR A N 1
ATOM 653 C CA . THR A 1 87 ? 4.904 -2.444 -3.557 1.00 84.94 87 THR A CA 1
ATOM 654 C C . THR A 1 87 ? 4.147 -3.063 -2.390 1.00 84.94 87 THR A C 1
ATOM 656 O O . THR A 1 87 ? 3.329 -3.960 -2.581 1.00 84.94 87 THR A O 1
ATOM 659 N N . THR A 1 88 ? 4.391 -2.546 -1.186 1.00 90.56 88 THR A N 1
ATOM 660 C CA . THR A 1 88 ? 3.720 -2.978 0.044 1.00 90.56 88 THR A CA 1
ATOM 661 C C . THR A 1 88 ? 2.998 -1.794 0.672 1.00 90.56 88 THR A C 1
ATOM 663 O O . THR A 1 88 ? 3.634 -0.810 1.049 1.00 90.56 88 THR A O 1
ATOM 666 N N . LEU A 1 89 ? 1.677 -1.897 0.825 1.00 90.75 89 LEU A N 1
ATOM 667 C CA . LEU A 1 89 ? 0.872 -0.937 1.579 1.00 90.75 89 LEU A CA 1
ATOM 668 C C . LEU A 1 89 ? 0.732 -1.417 3.029 1.00 90.75 89 LEU A C 1
ATOM 670 O O . LEU A 1 89 ? 0.162 -2.474 3.283 1.00 90.75 89 LEU A O 1
ATOM 674 N N . SER A 1 90 ? 1.242 -0.637 3.984 1.00 92.31 90 SER A N 1
ATOM 675 C CA . SER A 1 90 ? 1.120 -0.919 5.420 1.00 92.31 90 SER A CA 1
ATOM 676 C C . SER A 1 90 ? 0.153 0.069 6.065 1.00 92.31 90 SER A C 1
ATOM 678 O O . SER A 1 90 ? 0.481 1.244 6.212 1.00 92.31 90 SER A O 1
ATOM 680 N N . ILE A 1 91 ? -0.996 -0.418 6.528 1.00 91.00 91 ILE A N 1
ATOM 681 C CA . ILE A 1 91 ? -1.969 0.365 7.297 1.00 91.00 91 ILE A CA 1
ATOM 682 C C . ILE A 1 91 ? -1.793 0.024 8.778 1.00 91.00 91 ILE A C 1
ATOM 684 O O . ILE A 1 91 ? -1.746 -1.149 9.142 1.00 91.00 91 ILE A O 1
ATOM 688 N N . ARG A 1 92 ? -1.661 1.043 9.632 1.00 90.69 92 ARG A N 1
ATOM 689 C CA . ARG A 1 92 ? -1.497 0.876 11.081 1.00 90.69 92 ARG A CA 1
ATOM 690 C C . ARG A 1 92 ? -2.499 1.752 11.811 1.00 90.69 92 ARG A C 1
ATOM 692 O O . ARG A 1 92 ? -2.515 2.963 11.608 1.00 90.69 92 ARG A O 1
ATOM 699 N N . ASP A 1 93 ? -3.297 1.125 12.661 1.00 90.81 93 ASP A N 1
ATOM 700 C CA . ASP A 1 93 ? -4.107 1.826 13.647 1.00 90.81 93 ASP A CA 1
ATOM 701 C C . ASP A 1 93 ? -3.247 2.101 14.884 1.00 90.81 93 ASP A C 1
ATOM 703 O O . ASP A 1 93 ? -2.558 1.211 15.385 1.00 90.81 93 ASP A O 1
ATOM 707 N N . THR A 1 94 ? -3.236 3.348 15.338 1.00 91.06 94 THR A N 1
ATOM 708 C CA . THR A 1 94 ? -2.516 3.773 16.545 1.00 91.06 94 THR A CA 1
ATOM 709 C C . THR A 1 94 ? -3.467 4.091 17.693 1.00 91.06 94 THR A C 1
ATOM 711 O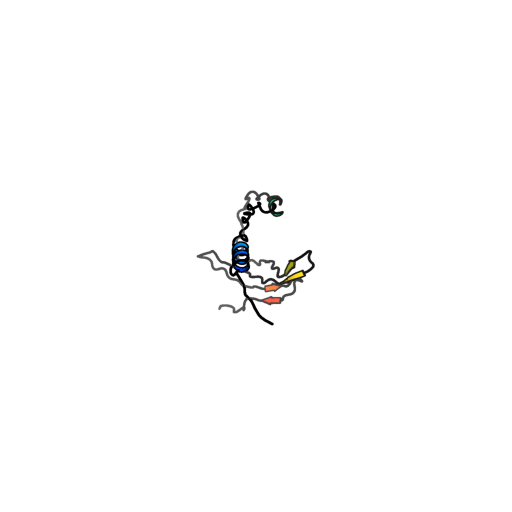 O . THR A 1 94 ? -3.007 4.462 18.776 1.00 91.06 94 THR A O 1
ATOM 714 N N . SER A 1 95 ? -4.782 3.970 17.483 1.00 90.44 95 SER A N 1
ATOM 715 C CA . SER A 1 95 ? -5.768 4.239 18.518 1.00 90.44 95 SER A CA 1
ATOM 716 C C . SER A 1 95 ? -5.974 3.014 19.413 1.00 90.44 95 SER A C 1
ATOM 718 O O . SER A 1 95 ? -6.268 1.934 18.908 1.00 90.44 95 SER A O 1
ATOM 720 N N . PRO A 1 96 ? -5.882 3.162 20.746 1.00 88.19 96 PRO A N 1
ATOM 721 C CA . PRO A 1 96 ? -6.214 2.074 21.663 1.00 88.19 96 PRO A CA 1
ATOM 722 C C . PRO A 1 96 ? -7.731 1.858 21.807 1.00 88.19 96 PRO A C 1
ATOM 724 O O . PRO A 1 96 ? -8.163 0.740 22.064 1.00 88.19 96 PRO A O 1
ATOM 727 N N . ASP A 1 97 ? -8.541 2.907 21.617 1.00 92.88 97 ASP A N 1
ATOM 728 C CA . ASP A 1 97 ? -9.974 2.899 21.957 1.00 92.88 97 ASP A CA 1
ATOM 729 C C . ASP A 1 97 ? -10.906 2.915 20.735 1.00 92.88 97 ASP A C 1
ATOM 731 O O . ASP A 1 97 ? -12.128 2.791 20.874 1.00 92.88 97 ASP A O 1
ATOM 735 N N . ARG A 1 98 ? -10.375 3.166 19.532 1.00 88.25 98 ARG A N 1
ATOM 736 C CA . ARG A 1 98 ? -11.175 3.378 18.316 1.00 88.25 98 ARG A CA 1
ATOM 737 C C . ARG A 1 98 ? -10.693 2.448 17.205 1.00 88.25 98 ARG A C 1
ATOM 739 O O . ARG A 1 98 ? -9.642 2.726 16.650 1.00 88.25 98 ARG A O 1
ATOM 746 N N . PRO A 1 99 ? -11.460 1.410 16.832 1.00 86.50 99 PRO A N 1
ATOM 747 C CA . PRO A 1 99 ? -11.041 0.503 15.774 1.00 86.50 99 PRO A CA 1
ATOM 748 C C . PRO A 1 99 ? -11.079 1.182 14.399 1.00 86.50 99 PRO A C 1
ATOM 750 O O . PRO A 1 99 ? -12.084 1.800 14.024 1.00 86.50 99 PRO A O 1
ATOM 753 N N . LEU A 1 100 ? -10.016 1.008 13.617 1.00 88.69 100 LEU A N 1
ATOM 754 C CA . LEU A 1 100 ? -9.997 1.314 12.189 1.00 88.69 100 LEU A CA 1
ATOM 755 C C . LEU A 1 100 ? -10.660 0.190 11.376 1.00 88.69 100 LEU A C 1
ATOM 757 O O . LEU A 1 100 ? -10.132 -0.914 11.268 1.00 88.69 100 LEU A O 1
ATOM 761 N N . VAL A 1 101 ? -11.796 0.493 10.746 1.00 89.19 101 VAL A N 1
ATOM 762 C CA . VAL A 1 101 ? -12.502 -0.437 9.850 1.00 89.19 101 VAL A CA 1
ATOM 763 C C . VAL A 1 101 ? -12.212 -0.076 8.396 1.00 89.19 101 VAL A C 1
ATOM 765 O O . VAL A 1 101 ? -12.540 1.023 7.944 1.00 89.19 101 VAL A O 1
ATOM 768 N N . LEU A 1 102 ? -11.631 -1.014 7.648 1.00 90.81 102 LEU A N 1
ATOM 769 C CA . LEU A 1 102 ? -11.416 -0.885 6.207 1.00 90.81 102 LEU A CA 1
ATOM 770 C C . LEU A 1 102 ? -12.628 -1.468 5.477 1.00 90.81 102 LEU A C 1
ATOM 772 O O . LEU A 1 102 ? -12.929 -2.645 5.645 1.00 90.81 102 LEU A O 1
ATOM 776 N N . SER A 1 103 ? -13.340 -0.654 4.691 1.00 90.81 103 SER A N 1
ATOM 777 C CA . SER A 1 103 ? -14.491 -1.150 3.921 1.00 90.81 103 SER A CA 1
ATOM 778 C C . SER A 1 103 ? -14.113 -1.682 2.547 1.00 90.81 103 SER A C 1
ATOM 780 O O . SER A 1 103 ? -14.770 -2.585 2.048 1.00 90.81 103 SER A O 1
ATOM 782 N N . THR A 1 104 ? -13.093 -1.090 1.922 1.00 91.94 104 THR A N 1
ATOM 783 C CA . THR A 1 104 ? -12.698 -1.411 0.548 1.00 91.94 104 THR A CA 1
ATOM 784 C C . THR A 1 104 ? -11.209 -1.144 0.365 1.00 91.94 104 THR A C 1
ATOM 786 O O . THR A 1 104 ? -10.691 -0.162 0.901 1.00 91.94 104 THR A O 1
ATOM 789 N N . ILE A 1 105 ? -10.528 -2.005 -0.389 1.00 94.06 105 ILE A N 1
ATOM 790 C CA . ILE A 1 105 ? -9.163 -1.779 -0.872 1.00 94.06 105 ILE A CA 1
ATOM 791 C C . ILE A 1 105 ? -9.150 -2.223 -2.330 1.00 94.06 105 ILE A C 1
ATOM 793 O O . ILE A 1 105 ? -9.065 -3.418 -2.609 1.00 94.06 105 ILE A O 1
ATOM 797 N N . ASP A 1 106 ? -9.243 -1.254 -3.233 1.00 94.19 106 ASP A N 1
ATOM 798 C CA . ASP A 1 106 ? -9.269 -1.480 -4.674 1.00 94.19 106 ASP A CA 1
ATOM 799 C C . ASP A 1 106 ? -7.967 -0.989 -5.292 1.00 94.19 106 ASP A C 1
ATOM 801 O O . ASP A 1 106 ? -7.518 0.131 -5.027 1.00 94.19 106 ASP A O 1
ATOM 805 N N . TYR A 1 107 ? -7.356 -1.833 -6.114 1.00 93.19 107 TYR A N 1
ATOM 806 C CA . TYR A 1 107 ? -6.153 -1.493 -6.853 1.00 93.19 107 TYR A CA 1
ATOM 807 C C . TYR A 1 107 ? -6.493 -1.212 -8.306 1.00 93.19 107 TYR A C 1
ATOM 809 O O . TYR A 1 107 ? -7.110 -2.038 -8.982 1.00 93.19 107 TYR A O 1
ATOM 817 N N . TYR A 1 108 ? -6.053 -0.042 -8.752 1.00 93.00 108 TYR A N 1
ATOM 818 C CA . TYR A 1 108 ? -6.149 0.421 -10.124 1.00 93.00 108 TYR A CA 1
ATOM 819 C C . TYR A 1 108 ? -4.742 0.512 -10.706 1.00 93.00 108 TYR A C 1
ATOM 821 O O . TYR A 1 108 ? -3.797 0.867 -9.993 1.00 93.00 108 TYR A O 1
ATOM 829 N N . ASP A 1 109 ? -4.594 0.179 -11.982 1.00 90.31 109 ASP A N 1
ATOM 830 C CA . ASP A 1 109 ? -3.317 0.339 -12.667 1.00 90.31 109 ASP A CA 1
ATOM 831 C C . ASP A 1 109 ? -3.038 1.810 -13.032 1.00 90.31 109 ASP A C 1
ATOM 833 O O . ASP A 1 109 ? -3.828 2.717 -12.761 1.00 90.31 109 ASP A O 1
ATOM 837 N N . SER A 1 110 ? -1.888 2.065 -13.661 1.00 87.31 110 SER A N 1
ATOM 838 C CA . SER A 1 110 ? -1.486 3.415 -14.077 1.00 87.31 110 SER A CA 1
ATOM 839 C C . SER A 1 110 ? -2.388 4.041 -15.146 1.00 87.31 110 SER A C 1
ATOM 841 O O . SER A 1 110 ? -2.289 5.245 -15.373 1.00 87.31 110 SER A O 1
ATOM 843 N N . SER A 1 111 ? -3.228 3.251 -15.820 1.00 90.94 111 SER A N 1
ATOM 844 C CA . SER A 1 111 ? -4.233 3.742 -16.768 1.00 90.94 111 SER A CA 1
ATOM 845 C C . SER A 1 111 ? -5.577 4.056 -16.098 1.00 90.94 111 SER A C 1
ATOM 847 O O . SER A 1 111 ? -6.435 4.687 -16.713 1.00 90.94 111 SER A O 1
ATOM 849 N N . GLY A 1 112 ? -5.731 3.693 -14.820 1.00 91.12 112 GLY A N 1
ATOM 850 C CA . GLY A 1 112 ? -6.960 3.862 -14.053 1.00 91.12 112 GLY A CA 1
ATOM 851 C C . GLY A 1 112 ? -7.928 2.688 -14.188 1.00 91.12 112 GLY A C 1
ATOM 852 O O . GLY A 1 112 ? -9.066 2.805 -13.735 1.00 91.12 112 GLY A O 1
ATOM 853 N N . GLU A 1 113 ? -7.511 1.565 -14.780 1.00 94.75 113 GLU A N 1
ATOM 854 C CA . GLU A 1 113 ? -8.352 0.371 -14.864 1.00 94.75 113 GLU A CA 1
ATOM 855 C C . GLU A 1 113 ? -8.339 -0.408 -13.549 1.00 94.75 113 GLU A C 1
ATOM 857 O O . GLU A 1 113 ? -7.306 -0.549 -12.893 1.00 94.75 113 GLU A O 1
ATOM 862 N N . TYR A 1 114 ? -9.509 -0.916 -13.1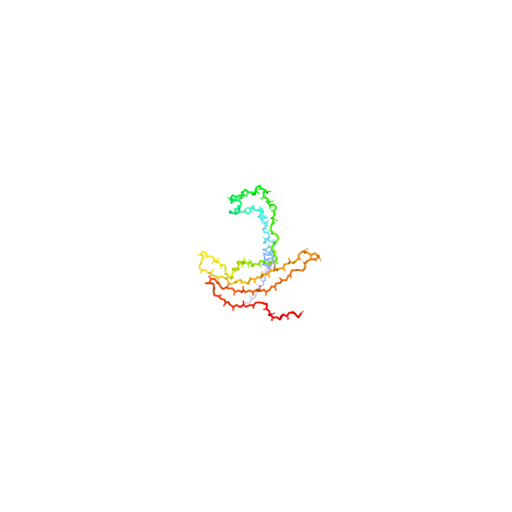52 1.00 93.75 114 TYR A N 1
ATOM 863 C CA . TYR A 1 114 ? -9.656 -1.743 -11.959 1.00 93.75 114 TYR A CA 1
ATOM 864 C C . TYR A 1 114 ? -8.971 -3.094 -12.162 1.00 93.75 114 TYR A C 1
ATOM 866 O O . TYR A 1 114 ? -9.326 -3.857 -13.059 1.00 93.75 114 TYR A O 1
ATOM 874 N N . VAL A 1 115 ? -8.021 -3.414 -11.288 1.00 93.19 115 VAL A N 1
ATOM 875 C CA . VAL A 1 115 ? -7.232 -4.645 -11.378 1.00 93.19 115 VAL A CA 1
ATOM 876 C C . VAL A 1 115 ? -7.753 -5.700 -10.412 1.00 93.19 115 VAL A C 1
ATOM 878 O O . VAL A 1 115 ? -7.887 -6.865 -10.785 1.00 93.19 115 VAL A O 1
ATOM 881 N N . ARG A 1 116 ? -7.970 -5.328 -9.142 1.00 92.56 116 ARG A N 1
ATOM 882 C CA . ARG A 1 116 ? -8.423 -6.258 -8.093 1.00 92.56 116 ARG A CA 1
ATOM 883 C C . ARG A 1 116 ? -8.862 -5.555 -6.813 1.00 92.56 116 ARG A C 1
ATOM 885 O O . ARG A 1 116 ? -8.325 -4.506 -6.462 1.00 92.56 116 ARG A O 1
ATOM 892 N N . ALA A 1 117 ? -9.736 -6.221 -6.065 1.00 93.69 117 ALA A N 1
ATOM 893 C CA . ALA A 1 117 ? -10.001 -5.940 -4.661 1.00 93.69 117 ALA A CA 1
ATOM 894 C C . ALA A 1 117 ? -9.082 -6.785 -3.768 1.00 93.69 117 ALA A C 1
ATOM 896 O O . ALA A 1 117 ? -8.738 -7.920 -4.100 1.00 93.69 117 ALA A O 1
ATOM 897 N N . TYR A 1 118 ? -8.700 -6.223 -2.626 1.00 91.75 118 TYR A N 1
ATOM 898 C CA . TYR A 1 118 ? -7.870 -6.876 -1.609 1.00 91.75 118 TYR A CA 1
ATOM 899 C C . TYR A 1 118 ? -8.631 -7.222 -0.325 1.00 91.75 118 TYR A C 1
ATOM 901 O O . TYR A 1 118 ? -8.052 -7.822 0.577 1.00 91.75 118 TYR A O 1
ATOM 909 N N . LEU A 1 119 ? -9.906 -6.842 -0.223 1.00 91.50 119 LEU A N 1
ATOM 910 C CA . LEU A 1 119 ? -10.769 -7.241 0.885 1.00 91.50 119 LEU A CA 1
ATOM 911 C C . LEU A 1 119 ? -11.842 -8.199 0.384 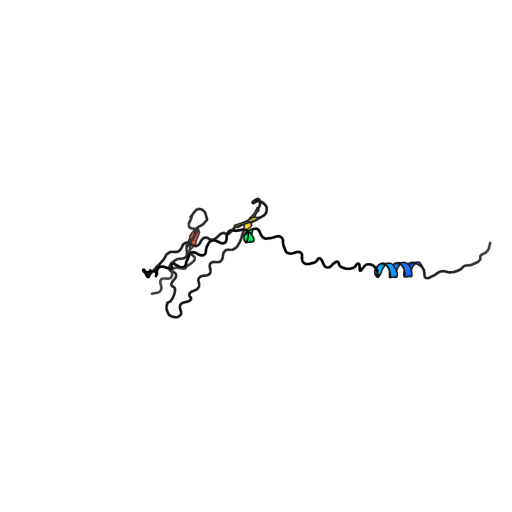1.00 91.50 119 LEU A C 1
ATOM 913 O O . LEU A 1 119 ? -12.642 -7.838 -0.480 1.00 91.50 119 LEU A O 1
ATOM 917 N N . ASP A 1 120 ? -11.905 -9.380 0.992 1.00 79.56 120 ASP A N 1
ATOM 918 C CA . ASP A 1 120 ? -13.064 -10.251 0.860 1.00 79.56 120 ASP A CA 1
ATOM 919 C C . ASP A 1 120 ? -14.206 -9.623 1.650 1.00 79.56 120 ASP A C 1
ATOM 921 O O . ASP A 1 120 ? -14.164 -9.500 2.877 1.00 79.56 120 ASP A O 1
ATOM 925 N N . THR A 1 121 ? -15.229 -9.166 0.933 1.00 63.75 121 THR A N 1
ATOM 926 C CA . THR A 1 121 ? -16.402 -8.557 1.556 1.00 63.75 121 THR A CA 1
ATOM 927 C C . THR A 1 121 ? -17.239 -9.672 2.176 1.00 63.75 121 THR A C 1
ATOM 929 O O . THR A 1 121 ? -18.182 -10.172 1.571 1.00 63.75 121 THR A O 1
ATOM 932 N N . HIS A 1 122 ? -16.874 -10.123 3.372 1.00 54.97 122 HIS A N 1
ATOM 933 C CA . HIS A 1 122 ? -17.813 -10.817 4.243 1.00 54.97 122 HIS A CA 1
ATOM 934 C C . HIS A 1 122 ? -18.459 -9.759 5.135 1.00 54.97 122 HIS A C 1
ATOM 936 O O . HIS A 1 122 ? -17.792 -9.236 6.031 1.00 54.97 122 HIS A O 1
ATOM 942 N N . PRO A 1 123 ? -19.720 -9.371 4.870 1.00 51.81 123 PRO A N 1
ATOM 943 C CA . PRO A 1 123 ? -20.430 -8.481 5.770 1.00 51.81 123 PRO A CA 1
ATOM 944 C C . PRO A 1 123 ? -20.527 -9.185 7.124 1.00 51.81 123 PRO A C 1
ATOM 946 O O . PRO A 1 123 ? -21.071 -10.284 7.223 1.00 51.81 123 PRO A O 1
ATOM 949 N N . MET A 1 124 ? -19.936 -8.584 8.156 1.00 49.09 124 MET A N 1
ATOM 950 C CA . MET A 1 124 ? -20.145 -9.050 9.521 1.00 49.09 124 MET A CA 1
ATOM 951 C C . MET A 1 124 ? -21.613 -8.755 9.898 1.00 49.09 124 MET A C 1
ATOM 953 O O . MET A 1 124 ? -22.072 -7.650 9.585 1.00 49.09 124 MET A O 1
ATOM 957 N N . PRO A 1 125 ? -22.348 -9.722 10.481 1.00 44.47 125 PRO A N 1
ATOM 958 C CA . PRO A 1 125 ? -23.741 -9.551 10.903 1.00 44.47 125 PRO A CA 1
ATOM 959 C C . PRO A 1 125 ? -23.921 -8.525 12.029 1.00 44.47 125 PRO A C 1
ATOM 961 O O . PRO A 1 125 ? -22.962 -8.309 12.806 1.00 44.47 125 PRO A O 1
#

Organism: NCBI:txid146919